Protein AF-A0A531KT62-F1 (afdb_monomer)

Sequence (90 aa):
TQMMTARGVPQARLMLWLGIVLQIVSGALVISGVWTAAAALCLVLFLVIATPMFHNFWDHQGPERAARINGFVGNVALTGGFLALMGQAL

Structure (mmCIF, N/CA/C/O backbone):
data_AF-A0A531KT62-F1
#
_entry.id   AF-A0A531KT62-F1
#
loop_
_atom_site.group_PDB
_atom_site.id
_atom_site.type_symbol
_atom_site.label_atom_id
_atom_site.label_alt_id
_atom_site.label_comp_id
_atom_site.label_asym_id
_atom_site.label_entity_id
_atom_site.label_seq_id
_atom_site.pdbx_PDB_ins_code
_atom_site.Cartn_x
_atom_site.Cartn_y
_atom_site.Cartn_z
_atom_site.occupancy
_atom_site.B_iso_or_equiv
_atom_site.auth_seq_id
_atom_site.auth_comp_id
_atom_site.auth_asym_id
_atom_site.auth_atom_id
_atom_site.pdbx_PDB_model_num
ATOM 1 N N . THR A 1 1 ? -3.959 -5.130 -20.434 1.00 47.88 1 THR A N 1
ATOM 2 C CA . THR A 1 1 ? -4.204 -6.593 -20.389 1.00 47.88 1 THR A CA 1
ATOM 3 C C . THR A 1 1 ? -3.081 -7.412 -21.014 1.00 47.88 1 THR A C 1
ATOM 5 O O . THR A 1 1 ? -2.786 -8.465 -20.473 1.00 47.88 1 THR A O 1
ATOM 8 N N . GLN A 1 2 ? -2.395 -6.943 -22.066 1.00 46.47 2 GLN A N 1
ATOM 9 C CA . GLN A 1 2 ? -1.294 -7.693 -22.700 1.00 46.47 2 GLN A CA 1
ATOM 10 C C . GLN A 1 2 ? -0.002 -7.842 -21.863 1.00 46.47 2 GLN A C 1
ATOM 12 O O . GLN A 1 2 ? 0.698 -8.834 -22.015 1.00 46.47 2 GLN A O 1
ATOM 17 N N . MET A 1 3 ? 0.296 -6.931 -20.927 1.00 49.47 3 MET A N 1
ATOM 18 C CA . MET A 1 3 ? 1.543 -6.986 -20.134 1.00 49.47 3 MET A CA 1
ATOM 19 C C . MET A 1 3 ? 1.582 -8.098 -19.068 1.00 49.47 3 MET A C 1
ATOM 21 O O . MET A 1 3 ? 2.657 -8.457 -18.599 1.00 49.47 3 MET A O 1
ATOM 25 N N . MET A 1 4 ? 0.433 -8.653 -18.665 1.00 47.50 4 MET A N 1
ATOM 26 C CA . MET A 1 4 ? 0.365 -9.620 -17.557 1.00 47.50 4 MET A CA 1
ATOM 27 C C . MET A 1 4 ? 0.379 -11.080 -18.021 1.00 47.50 4 MET A C 1
ATOM 29 O O . MET A 1 4 ? 0.858 -11.946 -17.295 1.00 47.50 4 MET A O 1
ATOM 33 N N . THR A 1 5 ? -0.081 -11.349 -19.246 1.00 47.72 5 THR A N 1
ATOM 34 C CA . THR A 1 5 ? 0.012 -12.671 -19.885 1.00 47.72 5 THR A CA 1
ATOM 35 C C . THR A 1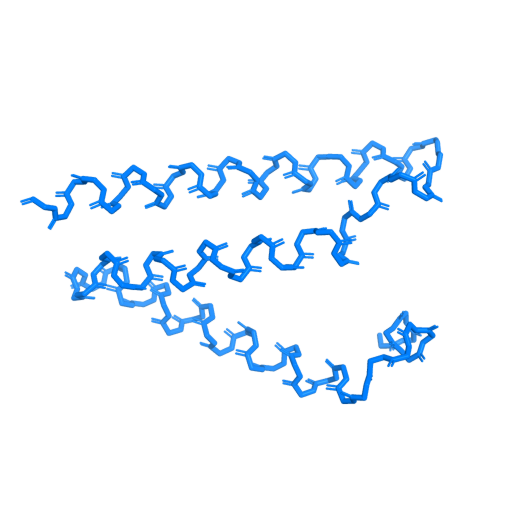 5 ? 1.467 -13.043 -20.193 1.00 47.72 5 THR A C 1
ATOM 37 O O . THR A 1 5 ? 1.826 -14.212 -20.139 1.00 47.72 5 THR A O 1
ATOM 40 N N . ALA A 1 6 ? 2.330 -12.048 -20.439 1.00 48.59 6 ALA A N 1
ATOM 41 C CA . ALA A 1 6 ? 3.749 -12.241 -20.743 1.00 48.59 6 ALA A CA 1
ATOM 42 C C . ALA A 1 6 ? 4.618 -12.628 -19.525 1.00 48.59 6 ALA A C 1
ATOM 44 O O . ALA A 1 6 ? 5.753 -13.055 -19.707 1.00 48.59 6 ALA A O 1
ATOM 45 N N . ARG A 1 7 ? 4.112 -12.492 -18.287 1.00 51.44 7 ARG A N 1
ATOM 46 C CA . ARG A 1 7 ? 4.880 -12.741 -17.047 1.00 51.44 7 ARG A CA 1
ATOM 47 C C . ARG A 1 7 ? 4.522 -14.037 -16.308 1.00 51.44 7 ARG A C 1
ATOM 49 O O . ARG A 1 7 ? 4.915 -14.204 -15.160 1.00 51.44 7 ARG A O 1
ATOM 56 N N . GLY A 1 8 ? 3.796 -14.959 -16.945 1.00 49.16 8 GLY A N 1
ATOM 57 C CA . GLY A 1 8 ? 3.623 -16.324 -16.425 1.00 49.16 8 GLY A CA 1
ATOM 58 C C . GLY A 1 8 ? 2.785 -16.451 -15.147 1.00 49.16 8 GLY A C 1
ATOM 59 O O . GLY A 1 8 ? 2.836 -17.488 -14.497 1.00 49.16 8 GLY A O 1
ATOM 60 N N . VAL A 1 9 ? 2.002 -15.431 -14.780 1.00 49.19 9 VAL A N 1
ATOM 61 C CA . VAL A 1 9 ? 1.092 -15.506 -13.628 1.00 49.19 9 VAL A CA 1
ATOM 62 C C . VAL A 1 9 ? -0.177 -16.254 -14.057 1.00 49.19 9 VAL A C 1
ATOM 64 O O . VAL A 1 9 ? -0.946 -15.710 -14.863 1.00 49.19 9 VAL A O 1
ATOM 67 N N . PRO A 1 10 ? -0.448 -17.468 -13.537 1.00 48.41 10 PRO A N 1
ATOM 68 C CA . PRO A 1 10 ? -1.710 -18.143 -13.795 1.00 48.41 10 PRO A CA 1
ATOM 69 C C . PRO A 1 10 ? -2.808 -17.257 -13.195 1.00 48.41 10 PRO A C 1
ATOM 71 O O . PRO A 1 10 ? -2.790 -16.962 -12.007 1.00 48.41 10 PRO A O 1
ATOM 74 N N . GLN A 1 11 ? -3.736 -16.770 -14.022 1.00 61.34 11 GLN A N 1
ATOM 75 C CA . GLN A 1 11 ? -4.875 -15.937 -13.600 1.00 61.34 11 GLN A CA 1
ATOM 76 C C . GLN A 1 11 ? -4.549 -14.509 -13.108 1.00 61.34 11 GLN A C 1
ATOM 78 O O . GLN A 1 11 ? -5.194 -13.989 -12.197 1.00 61.34 11 GLN A O 1
ATOM 83 N N . ALA A 1 12 ? -3.646 -13.800 -13.791 1.00 59.75 12 ALA A N 1
ATOM 84 C CA . ALA A 1 12 ? -3.376 -12.371 -13.568 1.00 59.75 12 ALA A CA 1
ATOM 85 C C . ALA A 1 12 ? -4.629 -11.475 -13.402 1.00 59.75 12 ALA A C 1
ATOM 87 O O . ALA A 1 12 ? -4.639 -10.542 -12.600 1.00 59.75 12 ALA A O 1
ATOM 88 N N . ARG A 1 13 ? -5.706 -11.761 -14.145 1.00 63.94 13 ARG A N 1
ATOM 89 C CA . ARG A 1 13 ? -6.969 -11.010 -14.068 1.00 63.94 13 ARG A CA 1
ATOM 90 C C . ARG A 1 13 ? -7.696 -11.218 -12.736 1.00 63.94 13 ARG A C 1
ATOM 92 O O . ARG A 1 13 ? -8.306 -10.282 -12.235 1.00 63.94 13 ARG A O 1
ATOM 99 N N . LEU A 1 14 ? -7.625 -12.423 -12.176 1.00 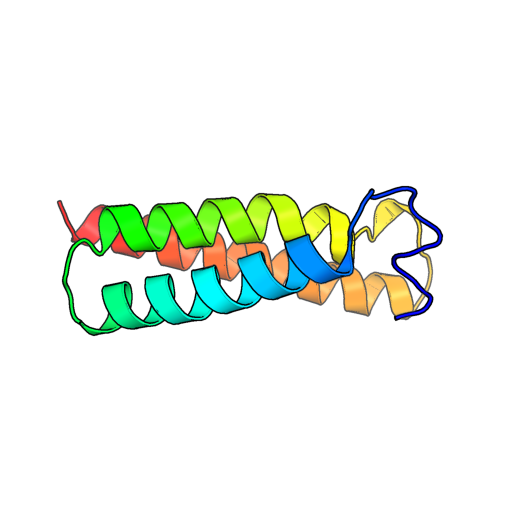69.19 14 LEU A N 1
ATOM 100 C CA . LEU A 1 14 ? -8.284 -12.786 -10.923 1.00 69.19 14 LEU A CA 1
ATOM 101 C C . LEU A 1 14 ? -7.530 -12.169 -9.739 1.00 69.19 14 LEU A C 1
ATOM 103 O O . LEU A 1 14 ? -8.146 -11.537 -8.889 1.00 69.19 14 LEU A O 1
ATOM 107 N N . MET A 1 15 ? -6.194 -12.224 -9.773 1.00 69.69 15 MET A N 1
ATOM 108 C CA . MET A 1 15 ? -5.328 -11.566 -8.788 1.00 69.69 15 MET A CA 1
ATOM 109 C C . MET A 1 15 ? -5.518 -10.039 -8.767 1.00 69.69 15 MET A C 1
ATOM 111 O O . MET A 1 15 ? -5.562 -9.435 -7.698 1.00 69.69 15 MET A O 1
ATOM 115 N N . LEU A 1 16 ? -5.680 -9.413 -9.941 1.00 75.00 16 LEU A N 1
ATOM 116 C CA . LEU A 1 16 ? -5.996 -7.984 -10.051 1.00 75.00 16 LEU A CA 1
ATOM 117 C C . LEU A 1 16 ? -7.325 -7.634 -9.385 1.00 75.00 16 LEU A C 1
ATOM 119 O O . LEU A 1 16 ? -7.381 -6.708 -8.582 1.00 75.00 16 LEU A O 1
ATOM 123 N N . TRP A 1 17 ? -8.389 -8.364 -9.724 1.00 78.31 17 TRP A N 1
ATOM 124 C CA . TRP A 1 17 ? -9.713 -8.127 -9.148 1.00 78.31 17 TRP A CA 1
ATOM 125 C C . TRP A 1 17 ? -9.716 -8.317 -7.634 1.00 78.31 17 TRP A C 1
ATOM 127 O O . TRP A 1 17 ? -10.275 -7.490 -6.919 1.00 78.31 17 TRP A O 1
ATOM 137 N N . LEU A 1 18 ? -9.042 -9.358 -7.148 1.00 80.88 18 LEU A N 1
ATOM 138 C CA . LEU A 1 18 ? -8.901 -9.626 -5.720 1.00 80.88 18 LEU A CA 1
ATOM 139 C C . LEU A 1 18 ? -8.142 -8.487 -5.024 1.00 80.88 18 LEU A C 1
ATOM 141 O O . LEU A 1 18 ? -8.586 -7.998 -3.990 1.00 80.88 18 LEU A O 1
ATOM 145 N N . GLY A 1 19 ? -7.067 -7.993 -5.645 1.00 82.19 19 GLY A N 1
ATOM 146 C CA . GLY A 1 19 ? -6.327 -6.821 -5.183 1.00 82.19 19 GLY A CA 1
ATOM 147 C C . GLY A 1 19 ? -7.183 -5.558 -5.085 1.00 82.19 19 GLY A C 1
ATOM 148 O O . GLY A 1 19 ? -7.127 -4.872 -4.069 1.00 82.19 19 GLY A O 1
ATOM 149 N N . ILE A 1 20 ? -8.008 -5.275 -6.100 1.00 84.12 20 ILE A N 1
ATOM 150 C CA . ILE A 1 20 ? -8.916 -4.114 -6.121 1.00 84.12 20 ILE A CA 1
ATOM 151 C C . ILE A 1 20 ? -9.940 -4.209 -4.989 1.00 84.12 20 ILE A C 1
ATOM 153 O O . ILE A 1 20 ? -10.107 -3.257 -4.228 1.00 84.12 20 ILE A O 1
ATOM 157 N N . VAL A 1 21 ? -10.611 -5.357 -4.858 1.00 88.50 21 VAL A N 1
ATOM 158 C CA . VAL A 1 21 ? -11.622 -5.568 -3.812 1.00 88.50 21 VAL A CA 1
ATOM 159 C C . VAL A 1 21 ? -10.991 -5.436 -2.429 1.00 88.50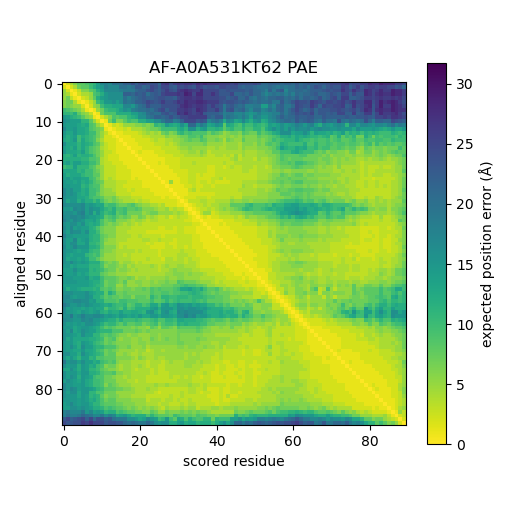 21 VAL A C 1
ATOM 161 O O . VAL A 1 21 ? -11.535 -4.728 -1.584 1.00 88.50 21 VAL A O 1
ATOM 164 N N . LEU A 1 22 ? -9.821 -6.043 -2.214 1.00 87.44 22 LEU A N 1
ATOM 165 C CA . LEU A 1 22 ? -9.082 -5.929 -0.958 1.00 87.44 22 LEU A CA 1
ATOM 166 C C . LEU A 1 22 ? -8.753 -4.469 -0.641 1.00 87.44 22 LEU A C 1
ATOM 168 O O . LEU A 1 22 ? -8.976 -4.029 0.480 1.00 87.44 22 LEU A O 1
ATOM 172 N N . GLN A 1 23 ? -8.294 -3.693 -1.621 1.00 86.88 23 GLN A N 1
ATOM 173 C CA . GLN A 1 23 ? -7.956 -2.284 -1.417 1.00 86.88 23 GLN A CA 1
ATOM 174 C C . GLN A 1 23 ? -9.164 -1.439 -1.015 1.00 86.88 23 GLN A C 1
ATOM 176 O O . GLN A 1 23 ? -9.065 -0.621 -0.102 1.00 86.88 23 GLN A O 1
ATOM 181 N N . ILE A 1 24 ? -10.306 -1.656 -1.672 1.00 90.50 24 ILE A N 1
ATOM 182 C CA . ILE A 1 24 ? -11.548 -0.936 -1.379 1.00 90.50 24 ILE A CA 1
ATOM 183 C C . ILE A 1 24 ? -12.052 -1.304 0.018 1.00 90.50 24 ILE A C 1
ATOM 185 O O . ILE A 1 24 ? -12.369 -0.415 0.806 1.00 90.50 24 ILE A O 1
ATOM 189 N N . VAL A 1 25 ? -12.088 -2.598 0.348 1.00 89.69 25 VAL A N 1
ATOM 190 C CA . VAL A 1 25 ? -12.565 -3.080 1.652 1.00 89.69 25 VAL A CA 1
ATOM 191 C C . VAL A 1 25 ? -11.641 -2.613 2.774 1.00 89.69 25 VAL A C 1
ATO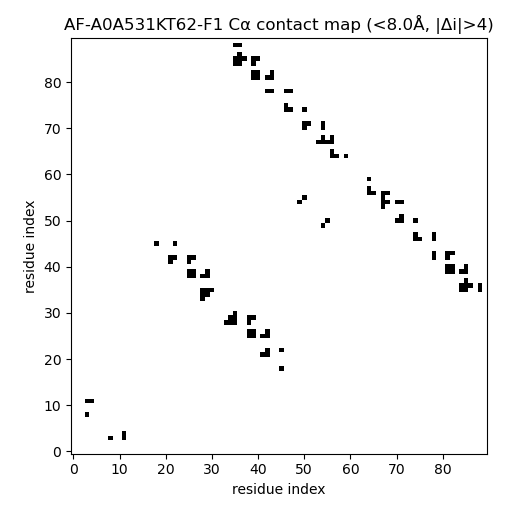M 193 O O . VAL A 1 25 ? -12.116 -2.049 3.757 1.00 89.69 25 VAL A O 1
ATOM 196 N N . SER A 1 26 ? -10.325 -2.783 2.631 1.00 88.19 26 SER A N 1
ATOM 197 C CA . SER A 1 26 ? -9.365 -2.323 3.635 1.00 88.19 26 SER A CA 1
ATOM 198 C C . SER A 1 26 ? -9.365 -0.798 3.770 1.00 88.19 26 SER A C 1
ATOM 200 O O . SER A 1 26 ? -9.320 -0.297 4.889 1.00 88.19 26 SER A O 1
ATOM 202 N N . GLY A 1 27 ? -9.489 -0.046 2.673 1.00 87.69 27 GLY A N 1
ATOM 203 C CA . GLY A 1 27 ? -9.630 1.412 2.722 1.00 87.69 27 GLY A CA 1
ATOM 204 C C . GLY A 1 27 ? -10.902 1.858 3.450 1.00 87.69 27 GLY A C 1
ATOM 205 O O . GLY A 1 27 ? -10.847 2.754 4.292 1.00 87.69 27 GLY A O 1
ATOM 206 N N . ALA A 1 28 ? -12.031 1.193 3.196 1.00 89.75 28 ALA A N 1
ATOM 207 C CA . ALA A 1 28 ? -13.284 1.455 3.901 1.00 89.75 28 ALA A CA 1
ATOM 208 C C . ALA A 1 28 ? -13.179 1.139 5.402 1.00 89.75 28 ALA A C 1
ATOM 210 O O . ALA A 1 28 ? -13.641 1.929 6.224 1.00 89.75 28 ALA A O 1
ATOM 211 N N . LEU A 1 29 ? -12.518 0.035 5.767 1.00 87.38 29 LEU A N 1
ATOM 212 C CA . LEU A 1 29 ? -12.261 -0.327 7.164 1.00 87.38 29 LEU A CA 1
ATOM 213 C C . LEU A 1 29 ? -11.389 0.720 7.867 1.00 87.38 29 LEU A C 1
ATOM 215 O O . LEU A 1 29 ? -11.754 1.178 8.950 1.00 87.38 29 LEU A O 1
ATOM 219 N N . VAL A 1 30 ? -10.312 1.179 7.217 1.00 87.06 30 VAL A N 1
ATOM 220 C CA . VAL A 1 30 ? -9.458 2.260 7.738 1.00 87.06 30 VAL A CA 1
ATOM 221 C C . VAL A 1 30 ? -10.264 3.541 7.979 1.00 87.06 30 VAL A C 1
ATOM 223 O O . VAL A 1 30 ? -10.156 4.121 9.056 1.00 87.06 30 VAL A O 1
ATOM 226 N N . ILE A 1 31 ? -11.108 3.956 7.027 1.00 88.00 31 ILE A N 1
ATOM 227 C CA . ILE A 1 31 ? -11.951 5.160 7.168 1.00 88.00 31 ILE A CA 1
ATOM 228 C C . ILE A 1 31 ? -12.994 4.992 8.280 1.00 88.00 31 ILE A C 1
ATOM 230 O O . ILE A 1 31 ? -13.255 5.932 9.026 1.00 88.00 31 ILE A O 1
ATOM 234 N N . SER A 1 32 ? -13.585 3.803 8.407 1.00 86.50 32 SER A N 1
ATOM 235 C CA . SER A 1 32 ? -14.597 3.518 9.431 1.00 86.50 32 SER A CA 1
ATOM 236 C C . SER A 1 32 ? -14.033 3.435 10.855 1.00 86.50 32 SER A C 1
ATOM 238 O O . SER A 1 32 ? -14.803 3.360 11.808 1.00 86.50 32 SER A O 1
ATOM 240 N N . GLY A 1 33 ? -12.705 3.410 11.016 1.00 82.81 33 GLY A N 1
ATOM 241 C CA . GLY A 1 33 ? -12.054 3.240 12.317 1.00 82.81 33 GLY A CA 1
ATOM 242 C C . GLY A 1 33 ? -12.125 1.812 12.874 1.00 82.81 33 GLY A C 1
ATOM 243 O O . GLY A 1 33 ? -11.588 1.543 13.946 1.00 82.81 33 GLY A O 1
ATOM 244 N N . VAL A 1 34 ? -12.754 0.874 12.159 1.00 79.00 34 VAL A N 1
ATOM 245 C CA . VAL A 1 34 ? -12.924 -0.514 12.597 1.00 79.00 34 VAL A CA 1
ATOM 246 C C . VAL A 1 34 ? -11.744 -1.354 12.120 1.00 79.00 34 VAL A C 1
ATOM 248 O O . VAL A 1 34 ? -11.470 -1.437 10.926 1.00 79.00 34 VAL A O 1
ATOM 251 N N . TRP A 1 35 ? -11.053 -2.005 13.062 1.00 83.00 35 TRP A N 1
ATOM 252 C CA . TRP A 1 35 ? -9.906 -2.885 12.784 1.00 83.00 35 TRP A CA 1
ATOM 253 C C . TRP A 1 35 ? -8.835 -2.221 11.902 1.00 83.00 35 TRP A C 1
ATOM 255 O O . TRP A 1 35 ? -8.205 -2.870 11.064 1.00 83.00 35 TRP A O 1
ATOM 265 N N . THR A 1 36 ? -8.611 -0.923 12.116 1.00 84.31 36 THR A N 1
ATOM 266 C CA . THR A 1 36 ? -7.659 -0.079 11.377 1.00 84.31 36 THR A CA 1
ATOM 267 C C . THR A 1 36 ? -6.277 -0.708 11.274 1.00 84.31 36 THR A C 1
ATOM 269 O O . THR A 1 36 ? -5.703 -0.711 10.190 1.00 84.31 36 THR A O 1
ATOM 272 N N . ALA A 1 37 ? -5.771 -1.314 12.352 1.00 84.19 37 ALA A N 1
ATOM 273 C CA . ALA A 1 37 ? -4.471 -1.979 12.343 1.00 84.19 37 ALA A CA 1
ATOM 274 C C . ALA A 1 37 ? -4.414 -3.182 11.378 1.00 84.19 37 ALA A C 1
ATOM 276 O O . ALA A 1 37 ? -3.468 -3.313 10.602 1.00 84.19 37 ALA A O 1
ATOM 277 N N . ALA A 1 38 ? -5.440 -4.041 11.378 1.00 85.94 38 ALA A N 1
ATOM 278 C CA . ALA A 1 38 ? -5.511 -5.197 10.482 1.00 85.94 38 ALA A CA 1
ATOM 279 C C . ALA A 1 38 ? -5.749 -4.773 9.022 1.00 85.94 38 ALA A C 1
ATOM 281 O O . ALA A 1 38 ? -5.117 -5.302 8.108 1.00 85.94 38 ALA A O 1
ATOM 282 N N . ALA A 1 39 ? -6.613 -3.782 8.796 1.00 87.31 39 ALA A N 1
ATOM 283 C CA . ALA A 1 39 ? -6.880 -3.246 7.466 1.00 87.31 39 ALA A CA 1
ATOM 284 C C . ALA A 1 39 ? -5.641 -2.559 6.862 1.00 87.31 39 ALA A C 1
ATOM 286 O O . ALA A 1 39 ? -5.308 -2.796 5.699 1.00 87.31 39 ALA A O 1
ATOM 287 N N . ALA A 1 40 ? -4.916 -1.773 7.661 1.00 87.88 40 ALA A N 1
ATOM 288 C CA . ALA A 1 40 ? -3.652 -1.160 7.269 1.00 87.88 40 ALA A CA 1
ATOM 289 C C . ALA A 1 40 ? -2.582 -2.217 6.954 1.00 87.88 40 ALA A C 1
ATOM 291 O O . ALA A 1 40 ? -1.899 -2.096 5.938 1.00 87.88 40 ALA A O 1
ATOM 292 N N . LEU A 1 41 ? -2.486 -3.295 7.742 1.00 88.94 41 LEU A N 1
ATOM 293 C CA . LEU A 1 41 ? -1.574 -4.406 7.453 1.00 88.94 41 LEU A CA 1
ATOM 294 C C . LEU A 1 41 ? -1.879 -5.068 6.098 1.00 88.94 41 LEU A C 1
ATOM 296 O O . LEU A 1 41 ? -0.959 -5.321 5.319 1.00 88.94 41 LEU A O 1
ATOM 300 N N . CYS A 1 42 ? -3.155 -5.309 5.779 1.00 87.56 42 CYS A N 1
ATOM 301 C CA . CYS A 1 42 ? -3.556 -5.840 4.472 1.00 87.56 42 CYS A CA 1
ATOM 302 C C . CYS A 1 42 ? -3.140 -4.915 3.317 1.00 87.56 42 CYS A C 1
ATOM 304 O O . CYS A 1 42 ? -2.637 -5.397 2.298 1.00 87.56 42 CYS A O 1
ATOM 306 N N . LEU A 1 43 ? -3.304 -3.598 3.479 1.00 87.69 43 LEU A N 1
ATOM 307 C CA . LEU A 1 43 ? -2.866 -2.612 2.486 1.00 87.69 43 LEU A CA 1
ATOM 308 C C . LEU A 1 43 ? -1.343 -2.620 2.332 1.00 87.69 43 LEU A C 1
ATOM 310 O O . LEU A 1 43 ? -0.851 -2.675 1.209 1.00 87.69 43 LEU A O 1
ATOM 314 N N . VAL A 1 44 ? -0.589 -2.653 3.432 1.00 89.62 44 VAL A N 1
ATOM 315 C CA . VAL A 1 44 ? 0.880 -2.751 3.402 1.00 89.62 44 VAL A CA 1
ATOM 316 C C . VAL A 1 44 ? 1.337 -3.993 2.640 1.00 89.62 44 VAL A C 1
ATOM 318 O O . VAL A 1 44 ? 2.157 -3.882 1.730 1.00 89.62 44 VAL A O 1
ATOM 321 N N . LEU A 1 45 ? 0.780 -5.165 2.956 1.00 88.25 45 LEU A N 1
ATOM 322 C CA . LEU A 1 45 ? 1.117 -6.410 2.261 1.00 88.25 45 LEU A CA 1
ATOM 323 C C . LEU A 1 45 ? 0.819 -6.314 0.762 1.00 88.25 45 LEU A C 1
ATOM 325 O O . LEU A 1 45 ? 1.643 -6.723 -0.059 1.00 88.25 45 LEU A O 1
ATOM 329 N N . PHE A 1 46 ? -0.322 -5.724 0.398 1.00 86.88 46 PHE A N 1
ATOM 330 C CA . PHE A 1 46 ? -0.651 -5.482 -1.000 1.00 86.88 46 PHE A CA 1
ATOM 331 C C . PHE A 1 46 ? 0.393 -4.586 -1.677 1.00 86.88 46 PHE A C 1
ATOM 333 O O . PHE A 1 46 ? 0.896 -4.943 -2.744 1.00 86.88 46 PHE A O 1
ATOM 340 N N . LEU A 1 47 ? 0.746 -3.447 -1.071 1.00 86.19 47 LEU A N 1
ATOM 341 C CA . LEU A 1 47 ? 1.726 -2.525 -1.643 1.00 86.19 47 LEU A CA 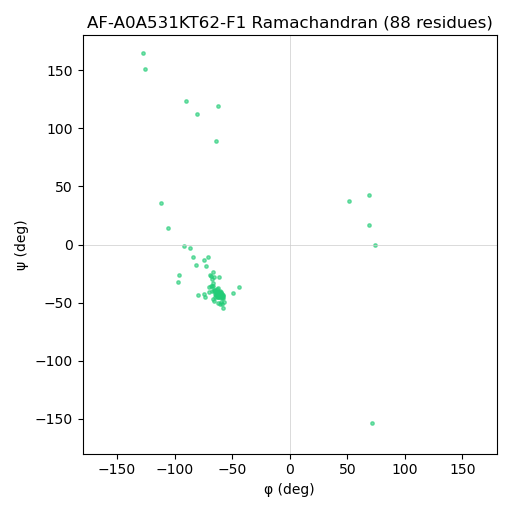1
ATOM 342 C C . LEU A 1 47 ? 3.094 -3.195 -1.805 1.00 86.19 47 LEU A C 1
ATOM 344 O O . LEU A 1 47 ? 3.701 -3.070 -2.868 1.00 86.19 47 LEU A O 1
ATOM 348 N N . VAL A 1 48 ? 3.561 -3.949 -0.809 1.00 85.94 48 VAL A N 1
ATOM 349 C CA . VAL A 1 48 ? 4.861 -4.640 -0.853 1.00 85.94 48 VAL A CA 1
ATOM 350 C C . VAL A 1 48 ? 4.923 -5.669 -1.984 1.00 85.94 48 VAL A C 1
ATOM 352 O O . VAL A 1 48 ? 5.954 -5.778 -2.642 1.00 85.94 48 VAL A O 1
ATOM 355 N N . ILE A 1 49 ? 3.829 -6.382 -2.264 1.00 82.62 49 ILE A N 1
ATOM 356 C CA . ILE A 1 49 ? 3.772 -7.376 -3.350 1.00 82.62 49 ILE A CA 1
ATOM 357 C C . ILE A 1 49 ? 3.581 -6.701 -4.717 1.00 82.62 49 ILE A C 1
ATOM 359 O O . ILE A 1 49 ? 4.233 -7.067 -5.699 1.00 82.62 49 ILE A O 1
ATOM 363 N N . ALA A 1 50 ? 2.698 -5.705 -4.807 1.00 80.31 50 ALA A N 1
ATOM 364 C CA . ALA A 1 50 ? 2.371 -5.033 -6.063 1.00 80.31 50 ALA A CA 1
ATOM 365 C C . ALA A 1 50 ? 3.529 -4.162 -6.576 1.00 80.31 50 ALA A C 1
ATOM 367 O O . ALA A 1 50 ? 3.779 -4.100 -7.780 1.00 80.31 50 ALA A O 1
ATOM 368 N N . THR A 1 51 ? 4.273 -3.514 -5.680 1.00 83.94 51 THR A N 1
ATOM 369 C CA . THR A 1 51 ? 5.346 -2.579 -6.045 1.00 83.94 51 THR A CA 1
ATOM 370 C C . THR A 1 51 ? 6.439 -3.205 -6.922 1.00 83.94 51 THR A C 1
ATOM 372 O O . THR A 1 51 ? 6.661 -2.685 -8.015 1.00 83.94 51 THR A O 1
ATOM 375 N N . PRO A 1 52 ? 7.098 -4.321 -6.555 1.00 78.06 52 PRO A N 1
ATOM 376 C CA . PRO A 1 52 ? 8.083 -4.959 -7.428 1.00 78.06 52 PRO A CA 1
ATOM 377 C C . PRO A 1 52 ? 7.450 -5.542 -8.700 1.00 78.06 52 PRO A C 1
ATOM 379 O O . PRO A 1 52 ? 8.129 -5.677 -9.713 1.00 78.06 52 PRO A O 1
ATOM 382 N N . MET A 1 53 ? 6.150 -5.853 -8.696 1.00 75.00 53 MET A N 1
ATOM 383 C CA . MET A 1 53 ? 5.455 -6.390 -9.868 1.00 75.00 53 MET A CA 1
ATOM 384 C C . MET A 1 53 ? 5.206 -5.318 -10.941 1.00 75.00 53 MET A C 1
ATOM 386 O O . MET A 1 53 ? 5.468 -5.560 -12.123 1.00 75.00 53 MET A O 1
ATOM 390 N N . PHE A 1 54 ? 4.741 -4.132 -10.534 1.00 70.19 54 PHE A N 1
ATOM 391 C CA . PHE A 1 54 ? 4.346 -3.039 -11.435 1.00 70.19 54 PHE A CA 1
ATOM 392 C C . PHE A 1 54 ? 5.439 -1.978 -11.634 1.00 70.19 54 PHE A C 1
ATOM 394 O O . PHE A 1 54 ? 5.580 -1.421 -12.726 1.00 70.19 54 PHE A O 1
ATOM 401 N N . HIS A 1 55 ? 6.257 -1.731 -10.613 1.00 75.75 55 HIS A N 1
ATOM 402 C CA . HIS A 1 55 ? 7.313 -0.718 -10.603 1.00 75.75 55 HIS A CA 1
ATOM 403 C C . HIS A 1 55 ? 8.712 -1.339 -10.574 1.00 75.75 55 HIS A C 1
ATOM 405 O O . HIS A 1 55 ? 9.622 -0.780 -9.967 1.00 75.75 55 HIS A O 1
ATOM 411 N N . ASN A 1 56 ? 8.911 -2.475 -11.255 1.00 76.94 56 ASN A N 1
ATOM 412 C CA . ASN A 1 56 ? 10.252 -3.020 -11.466 1.00 76.94 56 ASN A CA 1
ATOM 413 C C . ASN A 1 56 ? 11.094 -2.054 -12.321 1.00 76.94 56 AS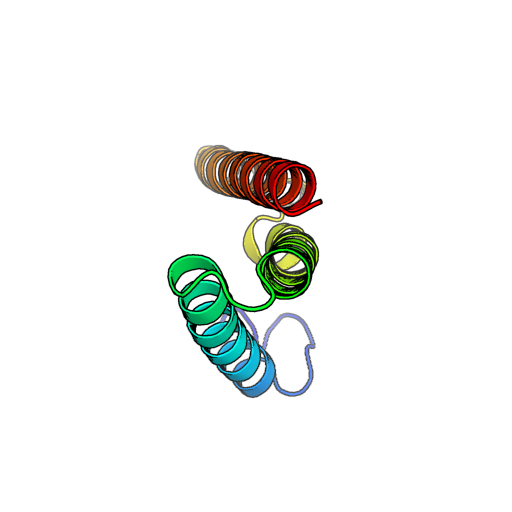N A C 1
ATOM 415 O O . ASN A 1 56 ? 11.101 -2.123 -13.551 1.00 76.94 56 ASN A O 1
ATOM 419 N N . PHE A 1 57 ? 11.778 -1.128 -11.658 1.00 76.94 57 PHE A N 1
ATOM 420 C CA . PHE A 1 57 ? 12.636 -0.130 -12.285 1.00 76.94 57 PHE A CA 1
ATOM 421 C C . PHE A 1 57 ? 14.047 -0.661 -12.574 1.00 76.94 57 PHE A C 1
ATOM 423 O O . PHE A 1 57 ? 14.805 0.015 -13.265 1.00 76.94 57 PHE A O 1
ATOM 430 N N . TRP A 1 58 ? 14.423 -1.835 -12.049 1.00 75.69 58 TRP A N 1
ATOM 431 C CA . TRP A 1 58 ? 15.734 -2.448 -12.304 1.00 75.69 58 TRP A CA 1
ATOM 432 C C . TRP A 1 58 ? 15.884 -2.923 -13.750 1.00 75.69 58 TRP A C 1
ATOM 434 O O . TRP A 1 58 ? 16.988 -2.930 -14.278 1.00 75.69 58 TRP A O 1
ATOM 444 N N . ASP A 1 59 ? 14.767 -3.254 -14.393 1.00 78.88 59 ASP A N 1
ATOM 445 C CA . ASP A 1 59 ? 14.717 -3.785 -15.757 1.00 78.88 59 ASP A CA 1
ATOM 446 C C . ASP A 1 59 ? 14.551 -2.693 -16.840 1.00 78.88 59 ASP A C 1
ATOM 448 O O . ASP A 1 59 ? 14.481 -2.992 -18.024 1.00 78.88 59 ASP A O 1
ATOM 452 N N . HIS A 1 60 ? 14.448 -1.411 -16.456 1.00 77.31 60 HIS A N 1
ATOM 453 C CA . HIS A 1 60 ? 14.136 -0.305 -17.377 1.00 77.31 60 HIS A CA 1
ATOM 454 C C . HIS A 1 60 ? 15.187 0.811 -17.307 1.00 77.31 60 HIS A C 1
ATOM 456 O O . HIS A 1 60 ? 15.776 1.056 -16.253 1.00 77.31 60 HIS A O 1
ATOM 462 N N . GLN A 1 61 ? 15.391 1.541 -18.410 1.00 81.25 61 GLN A N 1
ATOM 463 C CA . GLN A 1 61 ? 16.303 2.691 -18.486 1.00 81.25 61 GLN A CA 1
ATOM 464 C C . GLN A 1 61 ? 15.612 3.943 -19.050 1.00 81.25 61 GLN A C 1
ATOM 466 O O . GLN A 1 61 ? 14.522 3.871 -19.608 1.00 81.25 61 GLN A O 1
ATOM 471 N N . GLY A 1 62 ? 16.236 5.110 -18.868 1.00 81.31 62 GLY A N 1
ATOM 472 C CA . GLY A 1 62 ? 15.721 6.382 -19.381 1.00 81.31 62 GLY A CA 1
ATOM 473 C C . GLY A 1 62 ? 14.470 6.902 -18.642 1.00 81.31 62 GLY A C 1
ATOM 474 O O . GLY A 1 62 ? 14.284 6.602 -17.459 1.00 81.31 62 GLY A O 1
ATOM 475 N N . PRO A 1 63 ? 13.615 7.708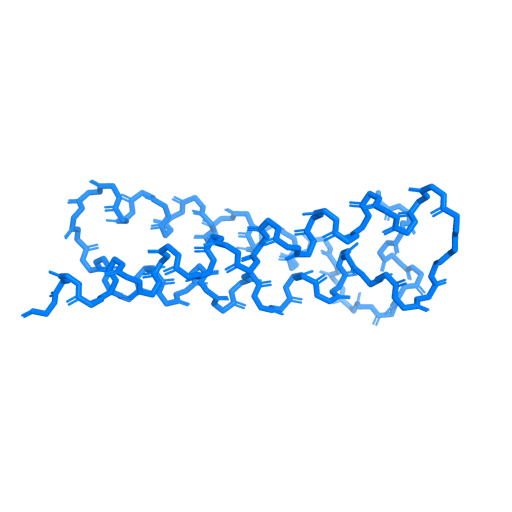 -19.299 1.00 81.56 63 PRO A N 1
ATOM 476 C CA . PRO A 1 63 ? 12.472 8.374 -18.660 1.00 81.56 63 PRO A CA 1
ATOM 477 C C . PRO A 1 63 ? 11.433 7.403 -18.072 1.00 81.56 63 PRO A C 1
ATOM 479 O O . PRO A 1 63 ? 10.809 7.710 -17.055 1.00 81.56 63 PRO A O 1
ATOM 482 N N . GLU A 1 64 ? 11.297 6.196 -18.627 1.00 79.25 64 GLU A N 1
ATOM 483 C CA . GLU A 1 64 ? 10.420 5.155 -18.073 1.00 79.25 64 GLU A CA 1
ATOM 484 C C . GLU A 1 64 ? 10.903 4.647 -16.708 1.00 79.25 64 GLU A C 1
ATOM 486 O O . GLU A 1 64 ? 10.091 4.346 -15.829 1.00 79.25 64 GLU A O 1
ATOM 491 N N . ARG A 1 65 ? 12.223 4.611 -16.481 1.00 82.94 6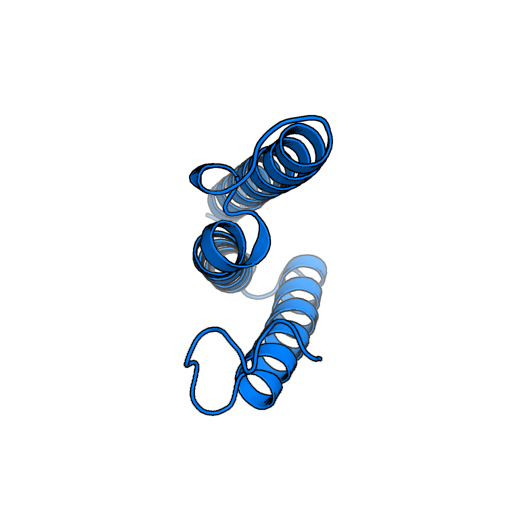5 ARG A N 1
ATOM 492 C CA . ARG A 1 65 ? 12.796 4.248 -15.179 1.00 82.94 65 ARG A CA 1
ATOM 493 C C . ARG A 1 65 ? 12.418 5.268 -14.110 1.00 82.94 65 ARG A C 1
ATOM 495 O O . ARG A 1 65 ? 12.027 4.873 -13.016 1.00 82.94 65 ARG A O 1
ATOM 502 N N . ALA A 1 66 ? 12.487 6.561 -14.432 1.00 84.38 66 ALA A N 1
ATOM 503 C CA . ALA A 1 66 ? 12.126 7.634 -13.506 1.00 84.38 66 ALA A CA 1
ATOM 504 C C . ALA A 1 66 ? 10.644 7.558 -13.097 1.00 84.38 66 ALA A C 1
ATOM 506 O O . ALA A 1 66 ? 10.326 7.636 -11.911 1.00 84.38 66 ALA A O 1
ATOM 507 N N . ALA A 1 67 ? 9.742 7.308 -14.053 1.00 85.00 67 ALA A N 1
ATOM 508 C CA . ALA A 1 67 ? 8.321 7.109 -13.764 1.00 85.00 67 ALA A CA 1
ATOM 509 C C . ALA A 1 67 ? 8.073 5.891 -12.851 1.00 85.00 67 ALA A C 1
ATOM 511 O O . ALA A 1 67 ? 7.280 5.967 -11.910 1.00 85.00 67 ALA A O 1
ATOM 512 N N . ARG A 1 68 ? 8.783 4.774 -13.078 1.00 82.62 68 ARG A N 1
ATOM 513 C CA . ARG A 1 68 ? 8.682 3.586 -12.212 1.00 82.62 68 ARG A CA 1
ATOM 514 C C . ARG A 1 68 ? 9.254 3.829 -10.814 1.00 82.62 68 ARG A C 1
ATOM 516 O O . ARG A 1 68 ? 8.627 3.403 -9.850 1.00 82.62 68 ARG A O 1
ATOM 523 N N . ILE A 1 69 ? 10.380 4.536 -10.693 1.00 86.00 69 ILE A N 1
ATOM 524 C CA . ILE A 1 69 ? 10.959 4.926 -9.395 1.00 86.00 69 ILE A CA 1
ATOM 525 C C . ILE A 1 69 ? 9.981 5.806 -8.613 1.00 86.00 69 ILE A C 1
ATOM 527 O O . ILE A 1 69 ? 9.765 5.549 -7.434 1.00 86.00 69 ILE A O 1
ATOM 531 N N . ASN A 1 70 ? 9.337 6.787 -9.253 1.00 87.19 70 ASN A N 1
ATOM 532 C CA . ASN A 1 70 ? 8.333 7.621 -8.583 1.00 87.19 70 ASN A CA 1
ATOM 533 C C . ASN A 1 70 ? 7.180 6.785 -8.011 1.00 87.19 70 ASN A C 1
ATOM 535 O O . ASN A 1 70 ? 6.785 6.994 -6.867 1.00 87.19 70 ASN A O 1
ATOM 539 N N . GLY A 1 71 ? 6.682 5.800 -8.765 1.00 86.19 71 GLY A N 1
ATOM 540 C CA . GLY A 1 71 ? 5.670 4.869 -8.257 1.00 86.19 71 GLY A CA 1
ATOM 541 C C . GLY A 1 71 ? 6.176 3.999 -7.101 1.00 86.19 71 GLY A C 1
ATOM 542 O O . GLY A 1 71 ? 5.477 3.836 -6.104 1.00 86.19 71 GLY A O 1
ATOM 543 N N . PHE A 1 72 ? 7.415 3.502 -7.186 1.00 87.19 72 PHE A N 1
ATOM 544 C CA . PHE A 1 72 ? 8.056 2.753 -6.100 1.00 87.19 72 PHE A CA 1
ATOM 545 C C . PHE A 1 72 ? 8.146 3.586 -4.815 1.00 87.19 72 PHE A C 1
ATOM 547 O O . PHE A 1 72 ? 7.699 3.146 -3.758 1.00 87.19 72 PHE A O 1
ATOM 554 N N . VAL A 1 73 ? 8.677 4.807 -4.910 1.00 88.88 73 VAL A N 1
ATOM 555 C CA . VAL A 1 73 ? 8.830 5.722 -3.770 1.00 88.88 73 VAL A CA 1
ATOM 556 C C . VAL A 1 73 ? 7.468 6.111 -3.195 1.00 88.88 73 VAL A C 1
ATOM 558 O O . VAL A 1 73 ? 7.303 6.103 -1.976 1.00 88.88 73 VAL A O 1
ATOM 561 N N . GLY A 1 74 ? 6.473 6.382 -4.045 1.00 90.12 74 GLY A N 1
ATOM 562 C CA . GLY A 1 74 ? 5.104 6.667 -3.608 1.00 90.12 74 GLY A CA 1
ATOM 563 C C . GLY A 1 74 ? 4.496 5.516 -2.803 1.00 90.12 74 GLY A C 1
ATOM 564 O O . GLY A 1 74 ? 3.941 5.736 -1.728 1.00 90.12 74 GLY A O 1
ATOM 565 N N . ASN A 1 75 ? 4.676 4.276 -3.260 1.00 90.25 75 ASN A N 1
ATOM 566 C CA . ASN A 1 75 ? 4.189 3.101 -2.539 1.00 90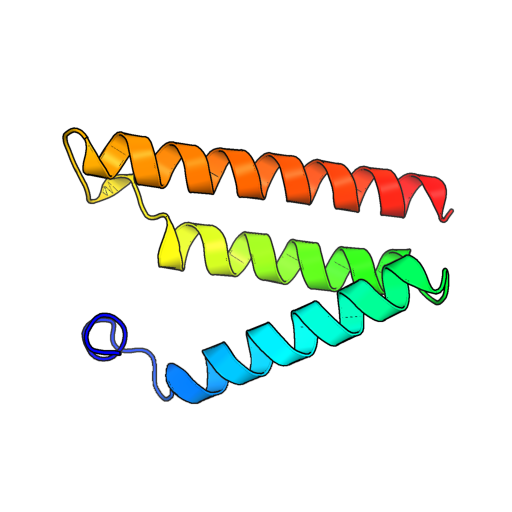.25 75 ASN A CA 1
ATOM 567 C C . ASN A 1 75 ? 4.926 2.866 -1.210 1.00 90.25 75 ASN A C 1
ATOM 569 O O . ASN A 1 75 ? 4.309 2.458 -0.222 1.00 90.25 75 ASN A O 1
ATOM 573 N N . VAL A 1 76 ? 6.227 3.156 -1.145 1.00 88.62 76 VAL A N 1
ATOM 574 C CA . VAL A 1 76 ? 6.986 3.126 0.118 1.00 88.62 76 VAL A CA 1
ATOM 575 C C . VAL A 1 76 ? 6.465 4.185 1.093 1.00 88.62 76 VAL A C 1
ATOM 577 O O . VAL A 1 76 ? 6.251 3.878 2.266 1.00 88.62 76 VAL A O 1
ATOM 580 N N . ALA A 1 77 ? 6.191 5.404 0.622 1.00 92.06 77 ALA A N 1
ATOM 581 C CA . ALA A 1 77 ? 5.625 6.463 1.456 1.00 92.06 77 ALA A CA 1
ATOM 582 C C . ALA A 1 77 ? 4.235 6.088 2.000 1.00 92.06 77 ALA A C 1
ATOM 584 O O . ALA A 1 77 ? 3.979 6.242 3.194 1.00 92.06 77 ALA A O 1
ATOM 585 N N . LEU A 1 78 ? 3.363 5.524 1.156 1.00 90.44 78 LEU A N 1
ATOM 586 C CA . LEU A 1 78 ? 2.051 5.011 1.571 1.00 90.44 78 LEU A CA 1
ATOM 587 C C . LEU A 1 78 ? 2.177 3.892 2.612 1.00 90.44 78 LEU A C 1
ATOM 589 O O . LEU A 1 78 ? 1.452 3.891 3.603 1.00 90.44 78 LEU A O 1
ATOM 593 N N . THR A 1 79 ? 3.132 2.980 2.424 1.00 90.69 79 THR A N 1
ATOM 594 C CA . THR A 1 79 ? 3.436 1.915 3.392 1.00 90.69 79 THR A CA 1
ATOM 595 C C . THR A 1 79 ? 3.820 2.504 4.751 1.00 90.69 79 THR A C 1
ATOM 597 O O . THR A 1 79 ? 3.274 2.087 5.770 1.00 90.69 79 THR A O 1
ATOM 600 N N . GLY A 1 80 ? 4.695 3.516 4.776 1.00 89.19 80 GLY A N 1
ATOM 601 C CA . GLY A 1 80 ? 5.044 4.244 6.000 1.00 89.19 80 GLY A CA 1
ATOM 602 C C . GLY A 1 80 ? 3.837 4.920 6.660 1.00 89.19 80 GLY A C 1
ATOM 603 O O . GLY A 1 80 ? 3.681 4.841 7.877 1.00 89.19 80 GLY A O 1
ATOM 604 N N . GLY A 1 81 ? 2.944 5.513 5.862 1.00 90.62 81 GLY A N 1
ATOM 605 C CA . GLY A 1 81 ? 1.690 6.098 6.345 1.00 90.62 81 GLY A CA 1
ATOM 606 C C . GLY A 1 81 ? 0.776 5.071 7.020 1.00 90.62 81 GLY A C 1
ATOM 607 O O . GLY A 1 81 ? 0.284 5.317 8.119 1.00 90.62 81 GLY A O 1
ATOM 608 N N . PHE A 1 82 ? 0.602 3.893 6.416 1.00 89.12 82 PHE A N 1
ATOM 609 C CA . PHE A 1 82 ? -0.181 2.809 7.016 1.00 89.12 82 PHE A CA 1
ATOM 610 C C . PHE A 1 82 ? 0.465 2.252 8.289 1.00 89.12 82 PHE A C 1
ATOM 612 O O . PHE A 1 82 ? -0.245 2.023 9.265 1.00 89.12 82 PHE A O 1
ATOM 619 N N . LEU A 1 83 ? 1.793 2.096 8.328 1.00 88.19 83 LEU A N 1
ATOM 620 C CA . LEU A 1 83 ? 2.511 1.670 9.537 1.00 88.19 83 LEU A CA 1
ATOM 621 C C . LEU A 1 83 ? 2.356 2.675 10.688 1.00 88.19 83 LEU A C 1
ATOM 623 O O . LEU A 1 83 ? 2.131 2.272 11.828 1.00 88.19 83 LEU A O 1
ATOM 627 N N . ALA A 1 84 ? 2.417 3.978 10.404 1.00 89.44 84 ALA A N 1
ATOM 628 C CA . ALA A 1 84 ? 2.157 5.011 11.407 1.00 89.44 84 ALA A CA 1
ATOM 629 C C . ALA A 1 84 ? 0.708 4.954 11.923 1.00 89.44 84 ALA A C 1
ATOM 631 O O . ALA A 1 84 ? 0.467 5.115 13.119 1.00 89.44 84 ALA A O 1
ATOM 632 N N . LEU A 1 85 ? -0.249 4.677 11.033 1.00 87.25 85 LEU A N 1
ATOM 633 C CA . LEU A 1 85 ? -1.664 4.530 11.376 1.00 87.25 85 LEU A CA 1
ATOM 634 C C . LEU A 1 85 ? -1.919 3.291 12.251 1.00 87.25 85 LEU A C 1
ATOM 636 O O . LEU A 1 85 ? -2.722 3.353 13.177 1.00 87.25 85 LEU A O 1
ATOM 640 N N . MET A 1 86 ? -1.187 2.196 12.018 1.00 84.31 86 MET A N 1
ATOM 641 C CA . MET A 1 86 ? -1.188 1.023 12.903 1.00 84.31 86 MET A CA 1
ATOM 642 C C . MET A 1 86 ? -0.641 1.359 14.294 1.00 84.31 86 MET A C 1
ATOM 644 O O . MET A 1 86 ? -1.201 0.906 15.286 1.00 84.31 86 MET A O 1
ATOM 648 N N . GLY A 1 87 ? 0.425 2.161 14.367 1.00 82.31 87 GLY A N 1
ATOM 649 C CA . GLY A 1 87 ? 1.023 2.586 15.634 1.00 82.31 87 GLY A CA 1
ATOM 650 C C . GLY A 1 87 ? 0.122 3.492 16.480 1.00 82.31 87 GLY A C 1
ATOM 651 O O . GLY A 1 87 ? 0.233 3.463 17.696 1.00 82.31 87 GLY A O 1
ATOM 652 N N . GLN A 1 88 ? -0.778 4.264 15.860 1.00 77.38 88 GLN A N 1
ATOM 653 C CA . GLN A 1 88 ? -1.773 5.081 16.574 1.00 77.38 88 GLN A CA 1
ATOM 654 C C . GLN A 1 88 ? -3.014 4.300 17.029 1.00 77.38 88 GLN A C 1
ATOM 656 O O . GLN A 1 88 ? -3.777 4.801 17.848 1.00 77.38 88 GLN A O 1
ATOM 661 N N . ALA A 1 89 ? -3.261 3.117 16.462 1.00 63.19 89 ALA A N 1
ATOM 662 C CA . ALA A 1 89 ? -4.427 2.295 16.786 1.00 63.19 89 ALA A CA 1
ATOM 663 C C . ALA A 1 89 ? -4.211 1.365 18.002 1.00 63.19 89 ALA A C 1
ATOM 665 O O . ALA A 1 89 ? -5.139 0.642 18.368 1.00 63.19 89 ALA A O 1
ATOM 666 N N . LEU A 1 90 ? -3.003 1.363 18.582 1.00 53.66 90 LEU A N 1
ATOM 667 C CA . LEU A 1 90 ? -2.637 0.720 19.852 1.00 53.66 90 LEU A CA 1
ATOM 668 C C . LEU A 1 90 ? -2.793 1.708 21.013 1.00 53.66 90 LEU A C 1
ATOM 670 O O . LEU A 1 90 ? -3.233 1.251 22.090 1.00 53.66 90 LEU A O 1
#

Foldseek 3Di:
DVVPVVPPDDCPVVVVVVLVVLLVVLVVCCVVLHPLLVSLVSLLVSLVVVLCVPLVLVVDDDPSSVVSVVSNVVSVVSNVVSVVSNVVND

Mean predicted aligned error: 8.02 Å

pLDDT: mean 78.95, std 13.02, range [46.47, 92.06]

Radius of gyration: 14.87 Å; Cα contacts (8 Å, |Δi|>4): 67; chains: 1; bounding box: 31×26×43 Å

Secondary structure (DSSP, 8-state):
-HHHHTTT-TTHHHHHHHHHHHHHHHHHHHHHTTTHHHHHHHHHHHHHHHHHHH---TT--THHHHHHHHHHHHHHHHHHHHHHHHHH--

Solvent-accessible surface area (backbone atoms only — not comparable to full-atom values): 4924 Å² total; per-residue (Å²): 120,75,78,47,71,78,67,76,50,88,58,49,68,57,56,48,51,52,50,52,52,50,48,53,53,27,50,50,28,41,72,68,63,51,61,33,44,63,22,28,49,54,49,37,54,48,43,66,60,46,35,63,72,77,27,53,33,88,84,45,68,69,73,64,19,54,56,22,44,52,53,38,52,50,47,52,51,51,38,52,51,32,53,54,51,33,64,71,68,110